Protein AF-A0A946RDZ6-F1 (afdb_monomer_lite)

Foldseek 3Di:
DPLVCCCVPAANQCDDPNNPVDDDPDCLAAVDPVDSVRGDDAVPQSPHHDDPVVVCVVCVVPPPDDPDRVSCCVCCRHPDPND

Radius of gyration: 13.25 Å; chains: 1; bounding box: 34×21×30 Å

Sequence (83 aa):
MDMGRHDILFFPINSGEHKGEWSTCMAECHTNPSDYTDFSCGLNGVCHEHNQNDMDNKHDDESGYFYENTACFSCHPNGEEND

pLDDT: mean 82.8, std 10.15, range [53.31, 96.81]

Secondary structure (DSSP, 8-state):
--GGGHHHHS---SSGGGTTT--S--TTT-S-TT-TT---SSTT-SSS---HHHHHHHTTT-TT--SSHHHHHHH-TTS-TT-

Structure (mmCIF, N/CA/C/O backbone):
data_AF-A0A946RDZ6-F1
#
_entry.id   AF-A0A946RDZ6-F1
#
loop_
_atom_site.group_PDB
_atom_site.id
_atom_site.type_symbol
_atom_site.label_atom_id
_atom_site.label_alt_id
_atom_site.label_comp_id
_atom_site.label_asym_id
_atom_site.label_entity_id
_atom_site.label_seq_id
_atom_site.pdbx_PDB_ins_code
_atom_site.Cartn_x
_atom_site.Cartn_y
_atom_site.Cartn_z
_atom_site.occupancy
_atom_site.B_iso_or_equiv
_atom_site.auth_seq_id
_atom_site.auth_comp_id
_atom_site.auth_asym_id
_atom_site.auth_atom_id
_atom_site.pdbx_PDB_model_num
ATOM 1 N N . MET A 1 1 ? 14.285 -7.765 -12.818 1.00 59.84 1 MET A N 1
ATOM 2 C CA . MET A 1 1 ? 13.281 -8.755 -13.270 1.00 59.84 1 MET A CA 1
ATOM 3 C C . MET A 1 1 ? 12.661 -8.237 -14.561 1.00 59.84 1 MET A C 1
ATOM 5 O O . MET A 1 1 ? 12.711 -7.033 -14.772 1.00 59.84 1 MET A O 1
ATOM 9 N N . ASP A 1 2 ? 12.170 -9.107 -15.447 1.00 67.75 2 ASP A N 1
ATOM 10 C CA . ASP A 1 2 ? 11.417 -8.658 -16.628 1.00 67.75 2 ASP A CA 1
ATOM 11 C C . ASP A 1 2 ? 10.068 -8.093 -16.174 1.00 67.75 2 ASP A C 1
ATOM 13 O O . ASP A 1 2 ? 9.277 -8.798 -15.545 1.00 67.75 2 ASP A O 1
ATOM 17 N N . MET A 1 3 ? 9.840 -6.817 -16.469 1.00 68.00 3 MET A N 1
ATOM 18 C CA . MET A 1 3 ? 8.707 -6.051 -15.965 1.00 68.00 3 MET A CA 1
ATOM 19 C C . MET A 1 3 ? 7.365 -6.592 -16.497 1.00 68.00 3 MET A C 1
ATOM 21 O O . MET A 1 3 ? 6.362 -6.575 -15.792 1.00 68.00 3 MET A O 1
ATOM 25 N N . GLY A 1 4 ? 7.361 -7.224 -17.678 1.00 68.62 4 GLY A N 1
ATOM 26 C CA . GLY A 1 4 ? 6.168 -7.870 -18.239 1.00 68.62 4 GLY A CA 1
ATOM 27 C C . GLY A 1 4 ? 5.674 -9.098 -17.463 1.00 68.62 4 GLY A C 1
ATOM 28 O O . GLY A 1 4 ? 4.541 -9.530 -17.662 1.00 68.62 4 GLY A O 1
ATOM 29 N N . ARG A 1 5 ? 6.495 -9.669 -16.571 1.00 80.38 5 ARG A N 1
ATOM 30 C CA . ARG A 1 5 ? 6.105 -10.791 -15.701 1.00 80.38 5 ARG A CA 1
ATOM 31 C C . ARG A 1 5 ? 5.741 -10.362 -14.285 1.00 80.38 5 ARG A C 1
ATOM 33 O O . ARG A 1 5 ? 5.302 -11.222 -13.524 1.00 80.38 5 ARG A O 1
ATOM 40 N N . HIS A 1 6 ? 5.931 -9.089 -13.936 1.00 83.31 6 HIS A N 1
ATOM 41 C CA . HIS A 1 6 ? 5.637 -8.594 -12.595 1.00 83.31 6 HIS A CA 1
ATOM 42 C C . HIS A 1 6 ? 4.149 -8.759 -12.285 1.00 83.31 6 HIS A C 1
ATOM 44 O O . HIS A 1 6 ? 3.808 -9.441 -11.335 1.00 83.31 6 HIS A O 1
ATOM 50 N N . ASP A 1 7 ? 3.281 -8.294 -13.178 1.00 86.19 7 ASP A N 1
ATOM 51 C CA . ASP A 1 7 ? 1.824 -8.341 -13.010 1.00 86.19 7 ASP A CA 1
ATOM 52 C C . ASP A 1 7 ? 1.239 -9.764 -12.981 1.00 86.19 7 ASP A C 1
ATOM 54 O O . ASP A 1 7 ? 0.121 -9.972 -12.530 1.00 86.19 7 ASP A O 1
ATOM 58 N N . ILE A 1 8 ? 1.974 -10.760 -13.491 1.00 84.06 8 ILE A N 1
ATOM 59 C CA . ILE A 1 8 ? 1.533 -12.165 -13.487 1.00 84.06 8 ILE A CA 1
ATOM 60 C C . ILE A 1 8 ? 1.888 -12.847 -12.160 1.00 84.06 8 ILE A C 1
ATOM 62 O O . ILE A 1 8 ? 1.236 -13.811 -11.763 1.00 84.06 8 ILE A O 1
ATOM 66 N N . LEU A 1 9 ? 2.972 -12.412 -11.518 1.00 83.88 9 LEU A N 1
ATOM 67 C CA . LEU A 1 9 ? 3.564 -13.095 -10.366 1.00 83.88 9 LEU A CA 1
ATOM 68 C C . LEU A 1 9 ? 3.441 -12.298 -9.060 1.00 83.88 9 LEU A C 1
ATOM 70 O O . LEU A 1 9 ? 3.592 -12.889 -7.994 1.00 83.88 9 LEU A O 1
ATOM 74 N N . PHE A 1 10 ? 3.202 -10.991 -9.145 1.00 85.62 10 PHE A N 1
ATOM 75 C CA . PHE A 1 10 ? 3.244 -10.010 -8.060 1.00 85.62 10 PHE A CA 1
ATOM 76 C C . PHE A 1 10 ? 2.204 -8.900 -8.304 1.00 85.62 10 PHE A C 1
ATOM 78 O O . PHE A 1 10 ? 1.362 -9.016 -9.192 1.00 85.62 10 PHE A O 1
ATOM 85 N N . PHE A 1 11 ? 2.288 -7.814 -7.528 1.00 84.88 11 PHE A N 1
ATOM 86 C CA . PHE A 1 11 ? 1.390 -6.664 -7.628 1.00 84.88 11 PHE A CA 1
ATOM 87 C C . PHE A 1 11 ? 1.322 -6.092 -9.066 1.00 84.88 11 PHE A C 1
ATOM 89 O O . PHE A 1 11 ? 2.374 -5.852 -9.677 1.00 84.88 11 PHE A O 1
ATOM 96 N N . PRO A 1 12 ? 0.121 -5.864 -9.627 1.00 84.81 12 PRO A N 1
ATOM 97 C CA . PRO A 1 12 ? -0.050 -5.400 -11.001 1.00 84.81 12 PRO A CA 1
ATOM 98 C C . PRO A 1 12 ? 0.277 -3.906 -11.128 1.00 84.81 12 PRO A C 1
ATOM 100 O O . PRO A 1 12 ? -0.551 -3.033 -10.881 1.00 84.81 12 PRO A O 1
ATOM 103 N N . ILE A 1 13 ? 1.510 -3.605 -11.541 1.00 81.44 13 ILE A N 1
ATOM 104 C CA . ILE A 1 13 ? 2.022 -2.228 -11.655 1.00 81.44 13 ILE A CA 1
ATOM 105 C C . ILE A 1 13 ? 2.299 -1.815 -13.109 1.00 81.44 13 ILE A C 1
ATOM 107 O O . ILE A 1 13 ? 2.510 -0.644 -13.398 1.00 81.44 13 ILE A O 1
ATOM 111 N N . ASN A 1 14 ? 2.277 -2.751 -14.062 1.00 81.25 14 ASN A N 1
ATOM 112 C CA . ASN A 1 14 ? 2.574 -2.479 -15.478 1.00 81.25 14 ASN A CA 1
ATOM 113 C C . ASN A 1 14 ? 1.348 -2.546 -16.390 1.00 81.25 14 ASN A C 1
ATOM 115 O O . ASN A 1 14 ? 1.462 -2.499 -17.622 1.00 81.25 14 ASN A O 1
ATOM 119 N N . SER A 1 15 ? 0.171 -2.634 -15.790 1.00 80.62 15 SER A N 1
ATOM 120 C CA . SER A 1 15 ? -1.128 -2.681 -16.442 1.00 80.62 15 SER A CA 1
ATOM 121 C C . SER A 1 15 ? -2.097 -1.731 -15.737 1.00 80.62 15 SER A C 1
ATOM 123 O O . SER A 1 15 ? -1.738 -1.056 -14.775 1.00 80.62 15 SER A O 1
ATOM 125 N N . GLY A 1 16 ? -3.311 -1.608 -16.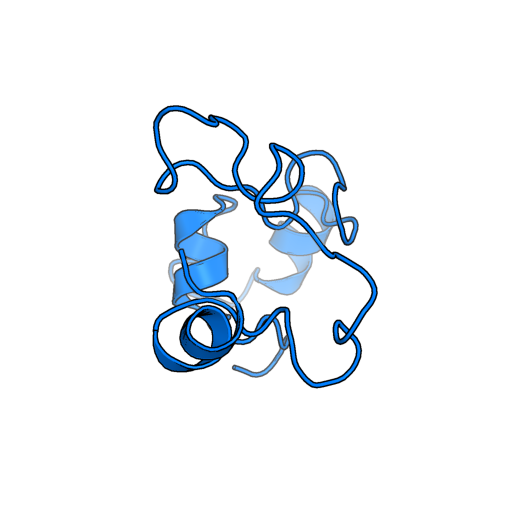280 1.00 80.69 16 GLY A N 1
ATOM 126 C CA . GLY A 1 16 ? -4.323 -0.706 -15.732 1.00 80.69 16 GLY A CA 1
ATOM 127 C C . GLY A 1 16 ? -3.861 0.753 -15.681 1.00 80.69 16 GLY A C 1
ATOM 128 O O . GLY A 1 16 ? -3.166 1.224 -16.585 1.00 80.69 16 GLY A O 1
ATOM 129 N N . GLU A 1 17 ? -4.265 1.449 -14.621 1.00 79.94 17 GLU A N 1
ATOM 130 C CA . GLU A 1 17 ? -3.968 2.870 -14.386 1.00 79.94 17 GLU A CA 1
ATOM 131 C C . GLU A 1 17 ? -2.489 3.137 -14.072 1.00 79.94 17 GLU A C 1
ATOM 133 O O . GLU A 1 17 ? -1.998 4.234 -14.304 1.00 79.94 17 GLU A O 1
ATOM 138 N N . HIS A 1 18 ? -1.758 2.119 -13.618 1.00 78.88 18 HIS A N 1
ATOM 139 C CA . HIS A 1 18 ? -0.335 2.184 -13.278 1.00 78.88 18 HIS A CA 1
ATOM 140 C C . HIS A 1 18 ? 0.601 2.053 -14.492 1.00 78.88 18 HIS A C 1
ATOM 142 O O . HIS A 1 18 ? 1.807 2.310 -14.417 1.00 78.88 18 HIS A O 1
ATOM 148 N N . LYS A 1 19 ? 0.063 1.647 -15.646 1.00 83.44 19 LYS A N 1
ATOM 149 C CA . LYS A 1 19 ? 0.856 1.339 -16.835 1.00 83.44 19 LYS A CA 1
ATOM 150 C C . LYS A 1 19 ? 1.625 2.554 -17.355 1.00 83.44 19 LYS A C 1
ATOM 152 O O . LYS A 1 19 ? 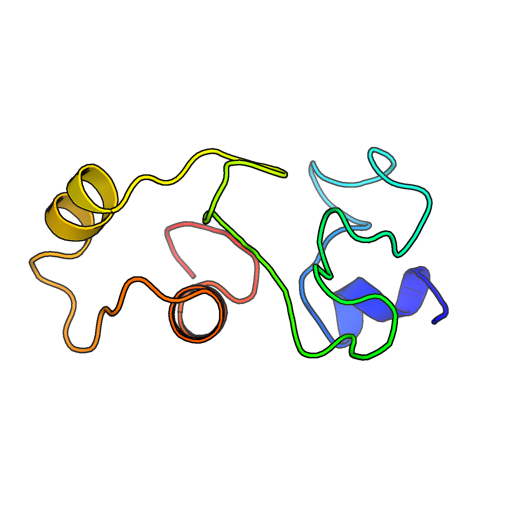1.052 3.469 -17.937 1.00 83.44 19 LYS A O 1
ATOM 157 N N . GLY A 1 20 ? 2.951 2.447 -17.328 1.00 78.75 20 GLY A N 1
ATOM 158 C CA . GLY A 1 20 ? 3.854 3.429 -17.932 1.00 78.75 20 GLY A CA 1
ATOM 159 C C . GLY A 1 20 ? 4.234 4.584 -17.010 1.00 78.75 20 GLY A C 1
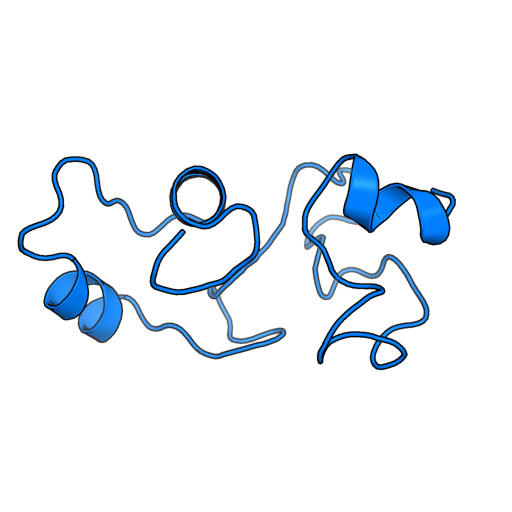ATOM 160 O O . GLY A 1 20 ? 5.069 5.392 -17.409 1.00 78.75 20 GLY A O 1
ATOM 161 N N . GLU A 1 21 ? 3.697 4.616 -15.789 1.00 78.56 21 GLU A N 1
ATOM 162 C CA . GLU A 1 21 ? 4.100 5.571 -14.754 1.00 78.56 21 GLU A CA 1
ATOM 163 C C . GLU A 1 21 ? 5.521 5.278 -14.251 1.00 78.56 21 GLU A C 1
ATOM 165 O O . GLU A 1 21 ? 6.306 6.192 -14.001 1.00 78.56 21 GLU A O 1
ATOM 170 N N . TRP A 1 22 ? 5.910 3.998 -14.223 1.00 76.00 22 TRP A N 1
ATOM 171 C CA . TRP A 1 22 ? 7.245 3.576 -13.808 1.00 76.00 22 TRP A CA 1
ATOM 172 C C . TRP A 1 22 ? 7.943 2.748 -14.878 1.00 76.00 22 TRP A C 1
ATOM 174 O O . TRP A 1 22 ? 7.360 1.902 -15.554 1.00 76.00 22 TRP A O 1
ATOM 184 N N . SER A 1 23 ? 9.245 2.989 -15.016 1.00 67.75 23 SER A N 1
ATOM 185 C CA . SER A 1 23 ? 10.110 2.275 -15.963 1.00 67.75 23 SER A CA 1
ATOM 186 C C . SER A 1 23 ? 11.212 1.469 -15.272 1.00 67.75 23 SER A C 1
ATOM 188 O O . SER A 1 23 ? 12.020 0.819 -15.937 1.00 67.75 23 SER A O 1
ATOM 190 N N . THR A 1 24 ? 11.254 1.489 -13.936 1.00 70.06 24 THR A N 1
ATOM 191 C CA . THR A 1 24 ? 12.363 0.947 -13.148 1.00 70.06 24 THR A CA 1
ATOM 192 C C . THR A 1 24 ? 11.890 0.302 -11.848 1.00 70.06 24 THR A C 1
ATOM 194 O O . THR A 1 24 ? 11.018 0.837 -11.176 1.00 70.06 24 THR A O 1
ATOM 197 N N . CYS A 1 25 ? 12.521 -0.805 -11.447 1.00 70.62 25 CYS A N 1
ATOM 198 C CA . CYS A 1 25 ? 12.284 -1.486 -10.168 1.00 70.62 25 CYS A CA 1
ATOM 199 C C . CYS A 1 25 ? 13.013 -0.770 -9.007 1.00 70.62 25 CYS A C 1
ATOM 201 O O . CYS A 1 25 ? 13.924 -1.336 -8.406 1.00 70.62 25 CYS A O 1
ATOM 203 N N . MET A 1 26 ? 12.717 0.511 -8.783 1.00 66.94 26 MET A N 1
ATOM 204 C CA . MET A 1 26 ? 13.442 1.370 -7.834 1.00 66.94 26 MET A CA 1
ATOM 205 C C . MET A 1 26 ? 12.940 1.227 -6.396 1.00 66.94 26 MET A C 1
ATOM 207 O O . MET A 1 26 ? 11.910 0.604 -6.134 1.00 66.94 26 MET A O 1
ATOM 211 N N . ALA A 1 27 ? 13.653 1.893 -5.479 1.00 60.34 27 ALA A N 1
ATOM 212 C CA . ALA A 1 27 ? 13.313 2.000 -4.061 1.00 60.34 27 ALA A CA 1
ATOM 213 C C . ALA A 1 27 ? 12.001 2.742 -3.748 1.00 60.34 27 ALA A C 1
ATOM 215 O O . ALA A 1 27 ? 11.708 3.028 -2.592 1.00 60.34 27 ALA A O 1
ATOM 216 N N . GLU A 1 28 ? 11.225 3.051 -4.784 1.00 68.31 28 GLU A N 1
ATOM 217 C CA . GLU A 1 28 ? 9.903 3.650 -4.684 1.00 68.31 28 GLU A CA 1
ATOM 218 C C . GLU A 1 28 ? 8.875 2.598 -4.238 1.00 68.31 28 GLU A C 1
ATOM 220 O O . GLU A 1 28 ? 8.136 2.813 -3.287 1.00 68.31 28 GLU A O 1
ATOM 225 N N . CYS A 1 29 ? 8.892 1.410 -4.848 1.00 78.00 29 CYS A N 1
ATOM 226 C CA . CYS A 1 29 ? 8.059 0.290 -4.396 1.00 78.00 29 CYS A CA 1
ATOM 227 C C . CYS A 1 29 ? 8.829 -0.624 -3.437 1.00 78.00 29 CYS A C 1
ATOM 229 O O . CYS A 1 29 ? 8.289 -1.043 -2.419 1.00 78.00 29 CYS A O 1
ATOM 231 N N . HIS A 1 30 ? 10.098 -0.910 -3.754 1.00 85.44 30 HIS A N 1
ATOM 232 C CA . HIS A 1 30 ? 10.953 -1.827 -2.998 1.00 85.44 30 HIS A CA 1
ATOM 233 C C . HIS A 1 30 ? 11.982 -1.066 -2.173 1.00 85.44 30 HIS A C 1
ATOM 235 O O . HIS A 1 30 ? 13.111 -0.858 -2.617 1.00 85.44 30 HIS A O 1
ATOM 241 N N . THR A 1 31 ? 11.600 -0.647 -0.972 1.00 83.12 31 THR A N 1
ATOM 242 C CA . THR A 1 31 ? 12.374 0.228 -0.072 1.00 83.12 31 THR A CA 1
ATOM 243 C C . THR A 1 31 ? 13.817 -0.223 0.161 1.00 83.12 31 THR A C 1
ATOM 245 O O . THR A 1 31 ? 14.682 0.611 0.442 1.00 83.12 31 THR A O 1
ATOM 248 N N . ASN A 1 32 ? 14.111 -1.512 -0.025 1.00 85.50 32 ASN A N 1
ATOM 249 C CA . ASN A 1 32 ? 15.461 -2.050 -0.049 1.00 85.50 32 ASN A CA 1
ATOM 250 C C . ASN A 1 32 ? 15.846 -2.614 -1.437 1.00 85.50 32 ASN A C 1
ATOM 252 O O . ASN A 1 32 ? 15.423 -3.705 -1.810 1.00 85.50 32 ASN A O 1
ATOM 256 N N . PRO A 1 33 ? 16.768 -1.980 -2.187 1.00 82.06 33 PRO A N 1
ATOM 257 C CA . PRO A 1 33 ? 17.200 -2.491 -3.493 1.00 82.06 33 PRO A CA 1
ATOM 258 C C . PRO A 1 33 ? 18.018 -3.794 -3.418 1.00 82.06 33 PRO A C 1
ATOM 260 O O . PRO A 1 33 ? 18.282 -4.412 -4.452 1.00 82.06 33 PRO A O 1
ATOM 263 N N . SER A 1 34 ? 18.452 -4.205 -2.220 1.00 86.31 34 SER A N 1
ATOM 264 C CA . SER A 1 34 ? 19.120 -5.494 -1.984 1.00 86.31 34 SER A CA 1
ATOM 265 C C . SER A 1 34 ? 18.140 -6.613 -1.616 1.00 86.31 34 SER A C 1
ATOM 267 O O . SER A 1 34 ? 18.542 -7.776 -1.617 1.00 86.31 34 SER A O 1
ATOM 269 N N . ASP A 1 35 ? 16.883 -6.281 -1.311 1.00 86.31 35 ASP A N 1
ATOM 270 C CA . ASP A 1 35 ? 15.837 -7.222 -0.916 1.00 86.31 35 ASP A CA 1
ATOM 271 C C . ASP A 1 35 ? 14.468 -6.758 -1.430 1.00 86.31 35 ASP A C 1
ATOM 273 O O . ASP A 1 35 ? 13.797 -5.926 -0.831 1.00 86.31 35 ASP A O 1
ATOM 277 N N . TYR A 1 36 ? 14.033 -7.352 -2.539 1.00 84.44 36 TYR A N 1
ATOM 278 C CA . TYR A 1 36 ? 12.760 -7.021 -3.183 1.00 84.44 36 TYR A CA 1
ATOM 279 C C . TYR A 1 36 ? 11.536 -7.557 -2.420 1.00 84.44 36 TYR A C 1
ATOM 281 O O . TYR A 1 36 ? 10.409 -7.344 -2.860 1.00 84.44 36 TYR A O 1
ATOM 289 N N . THR A 1 37 ? 11.728 -8.259 -1.298 1.00 85.88 37 THR A N 1
ATOM 290 C CA . THR A 1 37 ? 10.626 -8.628 -0.397 1.00 85.88 37 THR A CA 1
ATOM 291 C C . THR A 1 37 ? 10.278 -7.516 0.590 1.00 85.88 37 THR A C 1
ATOM 293 O O . THR A 1 37 ? 9.201 -7.554 1.178 1.00 85.88 37 THR A O 1
ATOM 296 N N . ASP A 1 38 ? 11.147 -6.512 0.730 1.00 87.69 38 ASP A N 1
ATOM 297 C CA . ASP A 1 38 ? 10.873 -5.284 1.468 1.00 87.69 38 ASP A CA 1
ATOM 298 C C . ASP A 1 38 ? 10.233 -4.265 0.518 1.00 87.69 38 ASP A C 1
ATOM 300 O O . ASP A 1 38 ? 10.852 -3.816 -0.453 1.00 87.69 38 ASP A O 1
ATOM 304 N N . PHE A 1 39 ? 8.959 -3.964 0.754 1.00 86.06 39 PHE A N 1
ATOM 305 C CA . PHE A 1 39 ? 8.156 -3.076 -0.078 1.00 86.06 39 PHE A CA 1
ATOM 306 C C . PHE A 1 39 ? 7.235 -2.198 0.765 1.00 86.06 39 PHE A C 1
ATOM 308 O O . PHE A 1 39 ? 6.933 -2.525 1.915 1.00 86.06 39 PHE A O 1
ATOM 315 N N . SER A 1 40 ? 6.756 -1.101 0.174 1.00 82.19 40 SER A N 1
ATOM 316 C CA . SER A 1 40 ? 5.754 -0.225 0.786 1.00 82.19 40 SER A CA 1
ATOM 317 C C . SER A 1 40 ? 4.552 0.005 -0.122 1.00 82.19 40 SER A C 1
ATOM 319 O O . SER A 1 40 ? 4.720 0.328 -1.294 1.00 82.19 40 SER A O 1
ATOM 321 N N . CYS A 1 41 ? 3.342 -0.145 0.430 1.00 76.88 41 CYS A N 1
ATOM 322 C CA . CYS A 1 41 ? 2.093 0.197 -0.261 1.00 76.88 41 CYS A CA 1
ATOM 323 C C . CYS A 1 41 ? 1.646 1.621 0.095 1.00 76.88 41 CYS A C 1
ATOM 325 O O . CYS A 1 41 ? 1.431 2.448 -0.785 1.00 76.88 41 CYS A O 1
ATOM 327 N N . GLY A 1 42 ? 1.541 1.910 1.399 1.00 67.06 42 GLY A N 1
ATOM 328 C CA . GLY A 1 42 ? 1.006 3.176 1.916 1.00 67.06 42 GLY A CA 1
ATOM 329 C C . GLY A 1 42 ? 1.873 3.857 2.977 1.00 67.06 42 GLY A C 1
ATOM 330 O O . GLY A 1 42 ? 1.711 5.052 3.224 1.00 67.06 42 GLY A O 1
ATOM 331 N N . LEU A 1 43 ? 2.838 3.151 3.581 1.00 56.69 43 LEU A N 1
ATOM 332 C CA . LEU A 1 43 ? 3.758 3.764 4.537 1.00 56.69 43 LEU A CA 1
ATOM 333 C C . LEU A 1 43 ? 4.676 4.753 3.793 1.00 56.69 43 LEU A C 1
ATOM 335 O O . LEU A 1 43 ? 5.515 4.351 2.986 1.00 56.69 43 LEU A O 1
ATOM 339 N N . ASN A 1 44 ? 4.519 6.045 4.094 1.00 53.31 44 ASN A N 1
ATOM 340 C CA . ASN A 1 44 ? 5.219 7.192 3.490 1.00 53.31 44 ASN A CA 1
ATOM 341 C C . ASN A 1 44 ? 4.757 7.630 2.085 1.00 53.31 44 ASN A C 1
ATOM 343 O O . ASN A 1 44 ? 5.474 8.395 1.444 1.00 53.31 44 ASN A O 1
ATOM 347 N N . GLY A 1 45 ? 3.568 7.214 1.625 1.00 60.16 45 GLY A N 1
ATOM 348 C CA . GLY A 1 45 ? 2.896 7.848 0.479 1.00 60.16 45 GLY A CA 1
ATOM 349 C C . GLY A 1 45 ? 3.673 7.805 -0.839 1.00 60.16 45 GLY A C 1
ATOM 350 O O . GLY A 1 45 ? 3.662 8.779 -1.586 1.00 60.16 45 GLY A O 1
ATOM 351 N N . VAL A 1 46 ? 4.383 6.708 -1.114 1.00 66.69 46 VAL A N 1
ATOM 352 C CA . VAL A 1 46 ? 5.242 6.640 -2.305 1.00 66.69 46 VAL A CA 1
ATOM 353 C C . VAL A 1 46 ? 4.435 6.563 -3.607 1.00 66.69 46 VAL A C 1
ATOM 355 O O . VAL A 1 46 ? 4.850 7.138 -4.611 1.00 66.69 46 VAL A O 1
ATOM 358 N N . CYS A 1 47 ? 3.262 5.923 -3.578 1.00 72.81 47 CYS A N 1
ATOM 359 C CA . CYS A 1 47 ? 2.346 5.853 -4.720 1.00 72.81 47 CYS A CA 1
ATOM 360 C C . CYS A 1 47 ? 1.018 6.548 -4.397 1.00 72.81 47 CYS A C 1
ATOM 362 O O . CYS A 1 47 ? 0.676 7.562 -5.003 1.00 72.81 47 CYS A O 1
ATOM 364 N N . HIS A 1 48 ? 0.300 6.033 -3.396 1.00 78.94 48 HIS A N 1
ATOM 365 C CA . HIS A 1 48 ? -0.902 6.641 -2.831 1.00 78.94 48 HIS A CA 1
ATOM 366 C C . HIS A 1 48 ? -0.775 6.767 -1.312 1.00 78.94 48 HIS A C 1
ATOM 368 O O . HIS A 1 48 ? -0.075 5.996 -0.654 1.00 78.94 48 HIS A O 1
ATOM 374 N N . GLU A 1 49 ? -1.435 7.772 -0.746 1.00 79.69 49 GLU A N 1
ATOM 375 C CA . GLU A 1 49 ? -1.398 8.015 0.690 1.00 79.69 49 GLU A CA 1
ATOM 376 C C . GLU A 1 49 ? -2.446 7.161 1.400 1.00 79.69 49 GLU A C 1
ATOM 378 O O . GLU A 1 49 ? -3.645 7.379 1.244 1.00 79.69 49 GLU A O 1
ATOM 383 N N . HIS A 1 50 ? -1.981 6.236 2.236 1.00 86.31 50 HIS A N 1
ATOM 384 C CA . HIS A 1 50 ? -2.770 5.678 3.324 1.00 86.31 50 HIS A CA 1
ATOM 385 C C . HIS A 1 50 ? -2.166 6.185 4.628 1.00 86.31 50 HIS A C 1
ATOM 387 O O . HIS A 1 50 ? -0.947 6.197 4.797 1.00 86.31 50 HIS A O 1
ATOM 393 N N . ASN A 1 51 ? -3.015 6.628 5.546 1.00 88.62 51 ASN A N 1
ATOM 394 C CA . ASN A 1 51 ? -2.604 6.892 6.914 1.00 88.62 51 ASN A CA 1
ATOM 395 C C . ASN A 1 51 ? -3.317 5.909 7.836 1.00 88.62 51 ASN A C 1
ATOM 397 O O . ASN A 1 51 ? -4.442 5.485 7.566 1.00 88.62 51 ASN A O 1
ATOM 401 N N . GLN A 1 52 ? -2.639 5.561 8.926 1.00 90.75 52 GLN A N 1
ATOM 402 C CA . GLN A 1 52 ? -3.099 4.521 9.832 1.00 90.75 52 GLN A CA 1
ATOM 403 C C . GLN A 1 52 ? -4.473 4.835 10.421 1.00 90.75 52 GLN A C 1
ATOM 405 O O . GLN A 1 52 ? -5.339 3.981 10.380 1.00 90.75 52 GLN A O 1
ATOM 410 N N . ASN A 1 53 ? -4.718 6.067 10.875 1.00 93.38 53 ASN A N 1
ATOM 411 C CA . ASN A 1 53 ? -5.998 6.419 11.493 1.00 93.38 53 ASN A CA 1
ATOM 412 C C . ASN A 1 53 ? -7.183 6.219 10.537 1.00 93.38 53 ASN A C 1
ATOM 414 O O . ASN A 1 53 ? -8.217 5.692 10.938 1.00 93.38 53 ASN A O 1
ATOM 418 N N . ASP A 1 54 ? -7.049 6.641 9.279 1.00 92.44 54 ASP A N 1
ATOM 419 C CA . ASP A 1 54 ? -8.117 6.477 8.295 1.00 92.44 54 ASP A CA 1
ATOM 420 C C . ASP A 1 54 ? -8.307 5.009 7.913 1.00 92.44 54 ASP A C 1
ATOM 422 O O . ASP A 1 54 ? -9.444 4.578 7.738 1.00 92.44 54 ASP A O 1
ATOM 426 N N . MET A 1 55 ? -7.224 4.233 7.799 1.00 92.44 55 MET A N 1
ATOM 427 C CA . MET A 1 55 ? -7.332 2.800 7.512 1.00 92.44 55 MET A CA 1
ATOM 428 C C . MET A 1 55 ? -7.913 2.032 8.698 1.00 92.44 55 MET A C 1
ATOM 430 O O . MET A 1 55 ? -8.783 1.197 8.486 1.00 92.44 55 MET A O 1
ATOM 434 N N . ASP A 1 56 ? -7.526 2.363 9.926 1.00 95.00 56 ASP A N 1
ATOM 435 C CA . ASP A 1 56 ? -8.069 1.767 11.146 1.00 95.00 56 ASP A CA 1
ATOM 436 C C . ASP A 1 56 ? -9.585 1.989 11.231 1.00 95.00 56 ASP A C 1
ATOM 438 O O . ASP A 1 56 ? -10.321 1.071 11.571 1.00 95.00 56 ASP A O 1
ATOM 442 N N . ASN A 1 57 ? -10.064 3.186 10.870 1.00 96.81 57 ASN A N 1
ATOM 443 C CA . ASN A 1 57 ? -11.498 3.488 10.837 1.00 96.81 57 ASN A CA 1
ATOM 444 C C . ASN A 1 57 ? -12.240 2.776 9.697 1.00 96.81 57 ASN A C 1
ATOM 446 O O . ASN A 1 57 ? -13.423 2.496 9.835 1.00 96.81 57 ASN A O 1
ATOM 450 N N . LYS A 1 58 ? -11.589 2.545 8.550 1.00 95.00 58 LYS A N 1
ATOM 451 C CA . LYS A 1 58 ? -12.207 1.865 7.396 1.00 95.00 58 LYS A CA 1
ATOM 452 C C . LYS A 1 58 ? -12.278 0.349 7.557 1.00 95.00 58 LYS A C 1
ATOM 454 O O . LYS A 1 58 ? -13.135 -0.276 6.946 1.00 95.00 58 LYS A O 1
ATOM 459 N N . HIS A 1 59 ? -11.367 -0.221 8.338 1.00 96.31 59 HIS A N 1
ATOM 460 C CA . HIS A 1 59 ? -11.241 -1.659 8.563 1.00 96.31 59 HIS A CA 1
ATOM 461 C C . HIS A 1 59 ? -11.644 -2.044 9.997 1.00 96.31 59 HIS A C 1
ATOM 463 O O . HIS A 1 59 ? -11.198 -3.070 10.506 1.00 96.31 59 HIS A O 1
ATOM 469 N N . ASP A 1 60 ? -12.459 -1.226 10.669 1.00 96.44 60 ASP A N 1
ATOM 470 C CA . ASP A 1 60 ? -12.867 -1.435 12.065 1.00 96.44 60 ASP A CA 1
ATOM 471 C C . ASP A 1 60 ? -13.661 -2.737 12.266 1.00 96.44 60 ASP A C 1
ATOM 473 O O . ASP A 1 60 ? -13.526 -3.402 13.297 1.00 96.44 60 ASP A O 1
ATOM 477 N N . ASP A 1 61 ? -14.423 -3.125 11.247 1.00 95.75 61 ASP A N 1
ATOM 478 C CA . ASP A 1 61 ? -15.186 -4.369 11.184 1.00 95.75 61 ASP A CA 1
ATOM 479 C C . ASP A 1 61 ? -14.409 -5.543 10.541 1.00 95.75 61 ASP A C 1
ATOM 481 O O . ASP A 1 61 ? -14.911 -6.672 10.515 1.00 95.75 61 ASP A O 1
ATOM 485 N N . GLU A 1 62 ? -13.180 -5.326 10.050 1.00 95.56 62 GLU A N 1
ATOM 486 C CA . GLU A 1 62 ? -12.391 -6.355 9.360 1.00 95.56 62 GLU A CA 1
ATOM 487 C C . GLU A 1 62 ? -11.519 -7.159 10.336 1.00 95.56 62 GLU A C 1
ATOM 489 O O . GLU A 1 62 ? -10.591 -6.668 10.989 1.00 95.56 62 GLU A O 1
ATOM 494 N N . SER A 1 63 ? -11.797 -8.457 10.430 1.00 95.00 63 SER A N 1
ATOM 495 C CA . SER A 1 63 ? -11.079 -9.337 11.349 1.00 95.00 63 SER A CA 1
ATOM 496 C C . SER A 1 63 ? -9.712 -9.721 10.796 1.00 95.00 63 SER A C 1
ATOM 498 O O . SER A 1 63 ? -9.606 -10.454 9.822 1.00 95.00 63 SER A O 1
ATOM 500 N N . GLY A 1 64 ? -8.650 -9.331 11.502 1.00 90.12 64 GLY A N 1
ATOM 501 C CA . GLY A 1 64 ? -7.274 -9.623 11.084 1.00 90.12 64 GLY A CA 1
ATOM 502 C C . GLY A 1 64 ? -6.615 -8.489 10.302 1.00 90.12 64 GLY A C 1
ATOM 503 O O . GLY A 1 64 ? -5.480 -8.655 9.859 1.00 90.12 64 GLY A O 1
ATOM 504 N N . TYR A 1 65 ? -7.279 -7.334 10.203 1.00 94.38 65 TYR A N 1
ATOM 505 C CA . TYR A 1 65 ? -6.654 -6.096 9.760 1.00 94.38 65 TYR A CA 1
ATOM 506 C C . TYR A 1 65 ? -5.417 -5.758 10.609 1.00 94.38 65 TYR A C 1
ATOM 508 O O . TYR A 1 65 ? -5.430 -5.817 11.844 1.00 94.38 65 TYR A O 1
ATOM 516 N N . PHE A 1 66 ? -4.334 -5.391 9.925 1.00 93.31 66 PHE A N 1
ATOM 517 C CA . PHE A 1 66 ? -3.116 -4.874 10.533 1.00 93.31 66 PHE A CA 1
ATOM 518 C C . PHE A 1 66 ? -2.459 -3.876 9.581 1.00 93.31 66 PHE A C 1
ATOM 520 O O . PHE A 1 66 ? -2.323 -4.152 8.390 1.00 93.31 66 PHE A O 1
ATOM 527 N N . TYR A 1 67 ? -2.033 -2.726 10.103 1.00 91.50 67 TYR A N 1
ATOM 528 C CA . TYR A 1 67 ? -1.433 -1.659 9.301 1.00 91.50 67 TYR A CA 1
ATOM 529 C C . TYR A 1 67 ? 0.042 -1.953 8.968 1.00 91.50 67 TYR A C 1
ATOM 531 O O . TYR A 1 67 ? 0.958 -1.304 9.470 1.00 91.50 67 TYR A O 1
ATOM 539 N N . GLU A 1 68 ? 0.272 -2.963 8.130 1.00 90.00 68 GLU A N 1
ATOM 540 C CA . GLU A 1 68 ? 1.584 -3.369 7.611 1.00 90.00 68 GLU A CA 1
ATOM 541 C C . GLU A 1 68 ? 1.495 -3.673 6.119 1.00 90.00 68 GLU A C 1
ATOM 543 O O . GLU A 1 68 ? 0.501 -4.218 5.644 1.00 90.00 68 GLU A O 1
ATOM 548 N N . ASN A 1 69 ? 2.575 -3.418 5.381 1.00 88.06 69 ASN A N 1
ATOM 549 C CA . ASN A 1 69 ? 2.594 -3.583 3.923 1.00 88.06 69 ASN A CA 1
ATOM 550 C C . ASN A 1 69 ? 2.254 -5.016 3.480 1.00 88.06 69 ASN A C 1
ATOM 552 O O . ASN A 1 69 ? 1.517 -5.215 2.516 1.00 88.06 69 ASN A O 1
ATOM 556 N N . THR A 1 70 ? 2.740 -6.022 4.213 1.00 89.56 70 THR A N 1
ATOM 557 C CA . THR A 1 70 ? 2.463 -7.438 3.924 1.00 89.56 70 THR A CA 1
ATOM 558 C C . THR A 1 70 ? 1.018 -7.834 4.213 1.00 89.56 70 THR A C 1
ATOM 560 O O . THR A 1 70 ? 0.466 -8.655 3.484 1.00 89.56 70 THR A O 1
ATOM 563 N N . ALA A 1 71 ? 0.393 -7.242 5.234 1.00 92.12 71 ALA A N 1
ATOM 564 C CA . ALA A 1 71 ? -1.012 -7.468 5.553 1.00 92.12 71 ALA A CA 1
ATOM 565 C C . ALA A 1 71 ? -1.922 -6.790 4.520 1.00 92.12 71 ALA A C 1
ATOM 567 O O . ALA A 1 71 ? -2.784 -7.458 3.951 1.00 92.12 71 ALA A O 1
ATOM 568 N N . CYS A 1 72 ? -1.653 -5.521 4.185 1.00 90.88 72 CYS A N 1
ATOM 569 C CA . CYS A 1 72 ? -2.359 -4.800 3.125 1.00 90.88 72 CYS A CA 1
ATOM 570 C C . CYS A 1 72 ? -2.319 -5.575 1.802 1.00 90.88 72 CYS A C 1
ATOM 572 O O . CYS A 1 72 ? -3.358 -5.784 1.190 1.00 90.88 72 CYS A O 1
ATOM 574 N N . PHE A 1 73 ? -1.142 -6.059 1.391 1.00 89.38 73 PHE A N 1
ATOM 575 C CA . PHE A 1 73 ? -0.991 -6.841 0.160 1.00 89.38 73 PHE A CA 1
ATOM 576 C C . PHE A 1 73 ? -1.705 -8.199 0.211 1.00 89.38 73 PHE A C 1
ATOM 578 O O . PHE A 1 73 ? -2.163 -8.693 -0.814 1.00 89.38 73 PHE A O 1
ATOM 585 N N . SER A 1 74 ? -1.810 -8.819 1.390 1.00 91.94 74 SER A N 1
ATOM 586 C CA . SER A 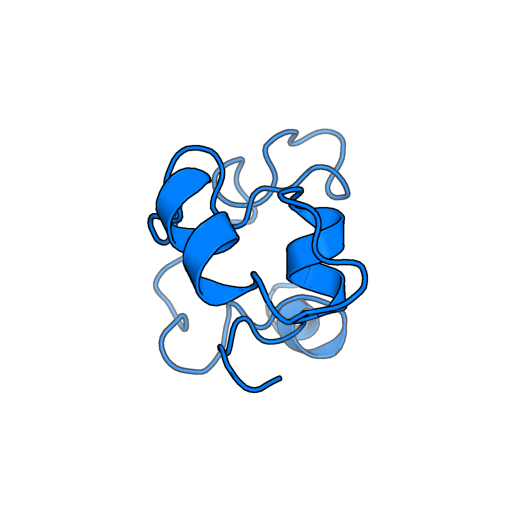1 74 ? -2.508 -10.099 1.530 1.00 91.94 74 SER A CA 1
ATOM 587 C C . SER A 1 74 ? -4.020 -9.975 1.334 1.00 91.94 74 SER A C 1
ATOM 589 O O . SER A 1 74 ? -4.624 -10.936 0.862 1.00 91.94 74 SER A O 1
ATOM 591 N N . CYS A 1 75 ? -4.618 -8.847 1.727 1.00 93.69 75 CYS A N 1
ATOM 592 C CA . CYS A 1 75 ? -6.037 -8.561 1.505 1.00 93.69 75 CYS A CA 1
ATOM 593 C C . CYS A 1 75 ? -6.278 -7.946 0.122 1.00 93.69 75 CYS A C 1
ATOM 595 O O . CYS A 1 75 ? -7.213 -8.347 -0.551 1.00 93.69 75 CYS A O 1
ATOM 597 N N . HIS A 1 76 ? -5.392 -7.049 -0.323 1.00 91.19 76 HIS A N 1
ATOM 598 C CA . HIS A 1 76 ? -5.504 -6.314 -1.585 1.00 91.19 76 HIS A CA 1
ATOM 599 C C . HIS A 1 76 ? -4.355 -6.653 -2.554 1.00 91.19 76 HIS A C 1
ATOM 601 O O . HIS A 1 76 ? -3.482 -5.811 -2.804 1.00 91.19 76 HIS A O 1
ATOM 607 N N . PRO A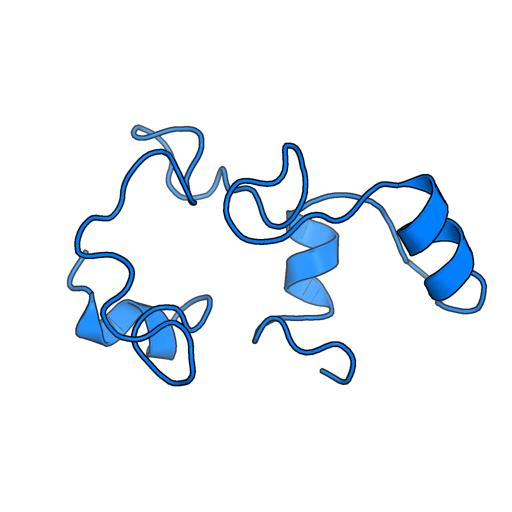 1 77 ? -4.299 -7.883 -3.106 1.00 90.12 77 PRO A N 1
ATOM 608 C CA . PRO A 1 77 ? -3.232 -8.314 -4.009 1.00 90.12 77 PRO A CA 1
ATOM 609 C C . PRO A 1 77 ? -3.178 -7.522 -5.323 1.00 90.12 77 PRO A C 1
ATOM 611 O O . PRO A 1 77 ? -2.114 -7.476 -5.950 1.00 90.12 77 PRO A O 1
ATOM 614 N N . ASN A 1 78 ? -4.285 -6.895 -5.736 1.00 86.81 78 ASN A N 1
ATOM 615 C CA . ASN A 1 78 ? -4.359 -6.025 -6.911 1.00 86.81 78 ASN A CA 1
ATOM 616 C C . ASN A 1 78 ? -4.372 -4.534 -6.541 1.00 86.81 78 ASN A C 1
ATOM 618 O O . ASN A 1 78 ? -4.276 -3.684 -7.425 1.00 86.81 78 ASN A O 1
ATOM 622 N N . GLY A 1 79 ? -4.453 -4.214 -5.246 1.00 84.38 79 GLY A N 1
ATOM 623 C CA . GLY A 1 79 ? -4.510 -2.844 -4.741 1.00 84.38 79 GLY A CA 1
ATOM 624 C C . GLY A 1 79 ? -5.891 -2.209 -4.854 1.00 84.38 79 GLY A C 1
ATOM 625 O O . GLY A 1 79 ? -5.995 -0.987 -4.755 1.00 84.38 79 GLY A O 1
ATOM 626 N N . GLU A 1 80 ? -6.934 -3.012 -5.070 1.00 87.00 80 GLU A N 1
ATOM 627 C CA . GLU A 1 80 ? -8.317 -2.545 -5.102 1.00 87.00 80 GLU A CA 1
ATOM 628 C C . GLU A 1 80 ? -8.960 -2.698 -3.722 1.00 87.00 80 GLU A C 1
ATOM 630 O O . GLU A 1 80 ? -8.809 -3.726 -3.073 1.00 87.00 80 GLU A O 1
ATOM 635 N N . GLU A 1 81 ? -9.743 -1.705 -3.295 1.00 88.75 81 GLU A N 1
ATOM 636 C CA . GLU A 1 81 ? -10.464 -1.716 -2.008 1.00 88.75 81 GLU A CA 1
ATOM 637 C C . GLU A 1 81 ? -11.353 -2.960 -1.809 1.00 88.75 81 GLU A C 1
ATOM 639 O O . GLU A 1 81 ? -11.595 -3.359 -0.678 1.00 88.75 81 GLU A O 1
ATOM 644 N N . ASN A 1 82 ? -11.832 -3.576 -2.895 1.00 87.06 82 ASN A N 1
ATOM 645 C CA . ASN A 1 82 ? -12.799 -4.679 -2.858 1.00 87.06 82 ASN A CA 1
ATOM 646 C C . ASN A 1 82 ? -12.207 -6.050 -3.230 1.00 87.06 82 ASN A C 1
ATOM 648 O O . ASN A 1 82 ? -12.974 -6.947 -3.591 1.00 87.06 82 ASN A O 1
ATOM 652 N N . ASP A 1 83 ? -10.880 -6.179 -3.230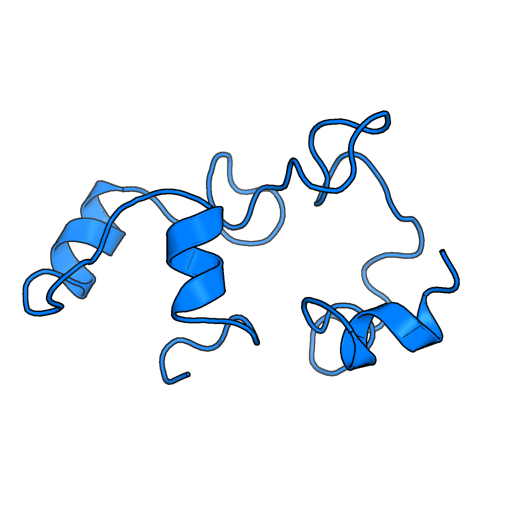 1.00 86.44 83 ASP A N 1
ATOM 653 C CA . ASP A 1 83 ? -10.199 -7.463 -3.454 1.00 86.44 83 ASP A CA 1
ATOM 654 C C . ASP A 1 83 ? -10.610 -8.565 -2.447 1.00 86.44 83 ASP A C 1
ATOM 656 O O . ASP A 1 83 ? -10.950 -8.241 -1.284 1.00 86.44 83 ASP A O 1
#